Protein AF-A0A2R8Y7P8-F1 (afdb_monomer)

Radius of gyration: 17.06 Å; Cα contacts (8 Å, |Δi|>4): 58; chains: 1; bounding box: 35×32×54 Å

InterPro domains:
  IPR006671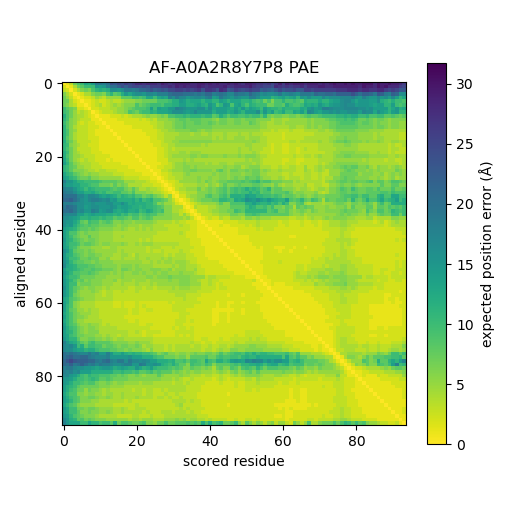 Cyclin, N-terminal [PF00134] (36-93)
  IPR036915 Cyclin-like superfamily [SSF47954] (3-93)

Solvent-accessible surface area (backbone atoms only — not comparable to full-atom values): 5578 Å² tot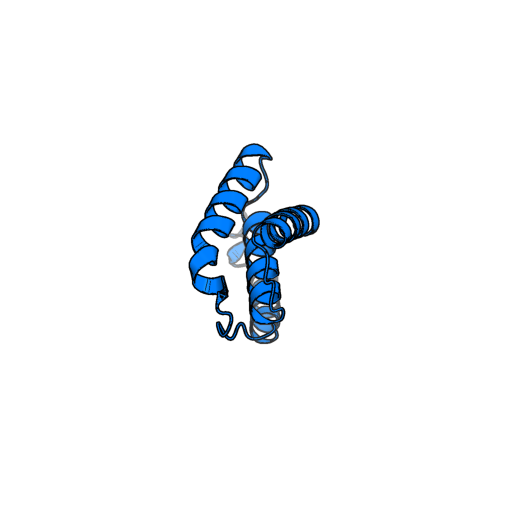al; per-residue (Å²): 133,81,76,75,62,72,77,77,37,69,65,42,52,53,51,50,54,52,50,52,58,48,60,75,66,50,83,83,81,76,80,75,33,88,61,59,80,52,42,63,61,52,52,51,50,49,51,50,52,30,59,75,68,68,52,57,72,66,30,49,52,47,15,49,53,49,42,54,51,46,47,49,75,44,91,77,90,50,73,71,58,52,52,53,49,47,53,49,26,42,66,76,31,110

Secondary structure (DSSP, 8-state):
-PPPPTTTSHHHHHHHHHHHHHHHTSPPP----TTHHHHHHHHHHHHHHHHHTT--HHHHHHHHHHHHHHHHH-----HHHHHHHHHHHHHHH-

Structure (mmCIF, N/CA/C/O backbone):
data_AF-A0A2R8Y7P8-F1
#
_entry.id   AF-A0A2R8Y7P8-F1
#
loop_
_atom_site.group_PDB
_atom_site.id
_atom_site.type_symbol
_atom_site.label_atom_id
_atom_site.label_alt_id
_atom_site.label_comp_id
_atom_site.label_asym_id
_atom_site.label_entity_id
_atom_site.label_seq_id
_atom_site.pdbx_PDB_ins_code
_atom_site.Cartn_x
_atom_site.Cartn_y
_atom_site.Cartn_z
_atom_site.occupancy
_atom_site.B_iso_or_equiv
_atom_site.auth_seq_id
_atom_site.auth_comp_id
_atom_site.auth_asym_id
_atom_site.auth_atom_id
_atom_site.pdbx_PDB_model_num
ATOM 1 N N . MET A 1 1 ? 19.158 3.681 -35.072 1.00 47.66 1 MET A N 1
ATOM 2 C CA . MET A 1 1 ? 18.987 2.391 -34.382 1.00 47.66 1 MET A CA 1
ATOM 3 C C . MET A 1 1 ? 17.887 2.644 -33.371 1.00 47.66 1 MET A C 1
ATOM 5 O O . MET A 1 1 ? 18.119 3.438 -32.474 1.00 47.66 1 MET A O 1
ATOM 9 N N . MET A 1 2 ? 16.656 2.198 -33.635 1.00 53.38 2 MET A N 1
ATOM 10 C CA . MET A 1 2 ? 15.598 2.302 -32.624 1.00 53.38 2 MET A CA 1
ATOM 11 C C . MET A 1 2 ? 15.892 1.207 -31.608 1.00 53.38 2 MET A C 1
ATOM 13 O O . MET A 1 2 ? 15.963 0.045 -32.003 1.00 53.38 2 MET A O 1
ATOM 17 N N . ASP A 1 3 ? 16.151 1.592 -30.361 1.00 75.50 3 ASP A N 1
ATOM 18 C CA . ASP A 1 3 ? 16.245 0.638 -29.263 1.00 75.50 3 ASP A CA 1
ATOM 19 C C . ASP A 1 3 ? 14.947 -0.175 -29.222 1.00 75.50 3 ASP A C 1
ATOM 21 O O . ASP A 1 3 ? 13.845 0.377 -29.302 1.00 75.50 3 ASP A O 1
ATOM 25 N N . GLU A 1 4 ? 15.094 -1.495 -29.175 1.00 78.19 4 GLU A N 1
ATOM 26 C CA . GLU A 1 4 ? 13.987 -2.436 -29.041 1.00 78.19 4 GLU A CA 1
ATOM 27 C C . GLU A 1 4 ? 13.152 -2.055 -27.802 1.00 78.19 4 GLU A C 1
ATOM 29 O O . GLU A 1 4 ? 13.725 -1.627 -26.789 1.00 78.19 4 GLU A O 1
ATOM 34 N N . PRO A 1 5 ? 11.811 -2.143 -27.846 1.00 86.19 5 PRO A N 1
ATOM 35 C CA . PRO A 1 5 ? 10.994 -1.676 -26.739 1.00 86.19 5 PRO A CA 1
ATOM 36 C C . PRO A 1 5 ? 11.339 -2.413 -25.445 1.00 86.19 5 PRO A C 1
ATOM 38 O O . PRO A 1 5 ? 11.338 -3.642 -25.396 1.00 86.19 5 PRO A O 1
ATOM 41 N N . TRP A 1 6 ? 11.608 -1.673 -24.364 1.00 81.94 6 TRP A N 1
ATOM 42 C CA . TRP A 1 6 ? 12.098 -2.262 -23.107 1.00 81.94 6 TRP A CA 1
ATOM 43 C C . TRP A 1 6 ? 11.169 -3.347 -22.534 1.00 81.94 6 TRP A C 1
ATOM 45 O O . TRP A 1 6 ? 11.630 -4.234 -21.816 1.00 81.94 6 TRP A O 1
ATOM 55 N N . TRP A 1 7 ? 9.871 -3.285 -22.852 1.00 84.12 7 TRP A N 1
ATOM 56 C CA . TRP A 1 7 ? 8.847 -4.230 -22.400 1.00 84.12 7 TRP A CA 1
ATOM 57 C C . TRP A 1 7 ? 8.826 -5.554 -23.180 1.00 84.12 7 TRP A C 1
ATOM 59 O O . TRP A 1 7 ? 8.175 -6.496 -22.736 1.00 84.12 7 TRP A O 1
ATOM 69 N N . GLU A 1 8 ? 9.532 -5.652 -24.309 1.00 86.06 8 GLU A N 1
ATOM 70 C CA . GLU A 1 8 ? 9.621 -6.865 -25.145 1.00 86.06 8 GLU A CA 1
ATOM 71 C C . GLU A 1 8 ? 10.879 -7.693 -24.837 1.00 86.06 8 GLU A C 1
ATOM 73 O O . GLU A 1 8 ? 11.015 -8.837 -25.271 1.00 86.06 8 GLU A O 1
ATOM 78 N N . GLY A 1 9 ? 11.790 -7.151 -24.024 1.00 87.44 9 GLY A N 1
ATOM 79 C CA . GLY A 1 9 ? 13.007 -7.839 -23.616 1.00 87.44 9 GLY A CA 1
ATOM 80 C C . GLY A 1 9 ? 12.755 -8.980 -22.625 1.00 87.44 9 GLY A C 1
ATOM 81 O O . GLY A 1 9 ? 11.869 -8.918 -21.771 1.00 87.44 9 GLY A O 1
ATOM 82 N N . ARG A 1 10 ? 13.625 -10.001 -22.655 1.00 90.75 10 ARG A N 1
ATOM 83 C CA . ARG A 1 10 ? 13.589 -11.136 -21.703 1.00 90.75 10 ARG A CA 1
ATOM 84 C C . ARG A 1 10 ? 13.537 -10.694 -20.238 1.00 90.75 10 ARG A C 1
ATOM 86 O O . ARG A 1 10 ? 12.790 -11.268 -19.459 1.00 90.75 10 ARG A O 1
ATOM 93 N N . VAL A 1 11 ? 14.259 -9.627 -19.889 1.00 91.81 11 VAL A N 1
ATOM 94 C CA . VAL A 1 11 ? 14.279 -9.084 -18.521 1.00 91.81 11 VAL A CA 1
ATOM 95 C C . VAL A 1 11 ? 12.888 -8.628 -18.073 1.00 91.81 11 VAL A C 1
ATOM 97 O O . VAL A 1 11 ? 12.510 -8.889 -16.936 1.00 91.81 11 VAL A O 1
ATOM 100 N N . ALA A 1 12 ? 12.100 -7.989 -18.944 1.00 92.75 12 ALA A N 1
ATOM 101 C CA . ALA A 1 12 ? 10.747 -7.555 -18.599 1.00 92.75 12 ALA A CA 1
ATOM 102 C C . ALA A 1 12 ? 9.822 -8.753 -18.331 1.00 92.75 12 ALA A C 1
ATOM 104 O O . ALA A 1 12 ? 9.068 -8.742 -17.356 1.00 92.75 12 ALA A O 1
ATOM 105 N N . SER A 1 13 ? 9.938 -9.813 -19.141 1.00 92.88 13 SER A N 1
ATOM 106 C CA . SER A 1 13 ? 9.226 -11.079 -18.926 1.00 92.88 13 SER A CA 1
ATOM 107 C C . SER A 1 13 ? 9.624 -11.742 -17.603 1.00 92.88 13 SER A C 1
ATOM 109 O O . SER A 1 13 ? 8.755 -12.142 -16.827 1.00 92.88 13 SER A O 1
ATOM 111 N N . ASP A 1 14 ? 10.922 -11.815 -17.306 1.00 95.56 14 ASP A N 1
ATOM 112 C CA . ASP A 1 14 ? 11.434 -12.433 -16.078 1.00 95.56 14 ASP A CA 1
ATOM 113 C C . ASP A 1 14 ? 10.993 -11.659 -14.828 1.00 95.56 14 ASP A C 1
ATOM 115 O O . ASP A 1 14 ? 10.549 -12.255 -13.840 1.00 95.56 14 ASP A O 1
ATOM 119 N N . VAL A 1 15 ? 11.050 -10.322 -14.881 1.00 94.94 15 VAL A N 1
ATOM 120 C CA . VAL A 1 15 ? 10.542 -9.441 -13.821 1.00 94.94 15 VAL A CA 1
ATOM 121 C C . VAL A 1 15 ? 9.045 -9.660 -13.625 1.00 94.94 15 VAL A C 1
ATOM 123 O O . VAL A 1 15 ? 8.608 -9.849 -12.490 1.00 94.94 15 VAL A O 1
ATOM 126 N N . HIS A 1 16 ? 8.259 -9.689 -14.704 1.00 94.44 16 HIS A N 1
ATOM 127 C CA . HIS A 1 16 ? 6.818 -9.906 -14.619 1.00 94.44 16 HIS A CA 1
ATOM 128 C C . HIS A 1 16 ? 6.476 -11.260 -13.991 1.00 94.44 16 HIS A C 1
ATOM 130 O O . HIS A 1 16 ? 5.696 -11.311 -13.040 1.00 94.44 16 HIS A O 1
ATOM 136 N N . CYS A 1 17 ? 7.088 -12.345 -14.474 1.00 95.62 17 CYS A N 1
ATOM 137 C CA . CYS A 1 17 ? 6.855 -13.689 -13.948 1.00 95.62 17 CYS A CA 1
ATOM 138 C C . CYS A 1 17 ? 7.204 -13.761 -12.453 1.00 95.62 17 CYS A C 1
ATOM 140 O O . CYS A 1 17 ? 6.395 -14.201 -11.634 1.00 95.62 17 CYS A O 1
ATOM 142 N N . THR A 1 18 ? 8.362 -13.211 -12.073 1.00 96.69 18 THR A N 1
ATOM 143 C CA . THR A 1 18 ? 8.820 -13.181 -10.678 1.00 96.69 18 THR A CA 1
ATOM 144 C C . THR A 1 18 ? 7.871 -12.387 -9.781 1.00 96.69 18 THR A C 1
ATOM 146 O O . THR A 1 18 ? 7.497 -12.860 -8.705 1.00 96.69 18 THR A O 1
ATOM 149 N N . LEU A 1 19 ? 7.460 -11.185 -10.198 1.00 95.56 19 LEU A N 1
ATOM 150 C CA . LEU A 1 19 ? 6.524 -10.359 -9.432 1.00 95.56 19 LEU A CA 1
ATOM 151 C C . LEU A 1 19 ? 5.171 -11.054 -9.290 1.00 95.56 19 LEU A C 1
ATOM 153 O O . LEU A 1 19 ? 4.623 -11.099 -8.189 1.00 95.56 19 LEU A O 1
ATOM 157 N N . ARG A 1 20 ? 4.675 -11.682 -10.360 1.00 95.94 20 ARG A N 1
ATOM 158 C CA . ARG A 1 20 ? 3.408 -12.409 -10.335 1.00 95.94 20 ARG A CA 1
ATOM 159 C C . ARG A 1 20 ? 3.436 -13.594 -9.374 1.00 95.94 20 ARG A C 1
ATOM 161 O O . ARG A 1 20 ? 2.502 -13.785 -8.597 1.00 95.94 20 ARG A O 1
ATOM 168 N N . GLU A 1 21 ? 4.512 -14.374 -9.375 1.00 96.75 21 GLU A N 1
ATOM 169 C CA . GLU A 1 21 ? 4.689 -15.462 -8.411 1.00 96.75 21 GLU A CA 1
ATOM 170 C C . GLU A 1 21 ? 4.734 -14.965 -6.963 1.00 96.75 21 GLU A C 1
ATOM 172 O O . GLU A 1 21 ? 4.236 -15.640 -6.059 1.00 96.75 21 GLU A O 1
ATOM 177 N N . LYS A 1 22 ? 5.351 -13.802 -6.722 1.00 95.12 22 LYS A N 1
ATOM 178 C CA . LYS A 1 22 ? 5.418 -13.189 -5.391 1.00 95.12 22 LYS A CA 1
ATOM 179 C C . LYS A 1 22 ? 4.047 -12.698 -4.941 1.00 95.12 22 LYS A C 1
ATOM 181 O O . LYS A 1 22 ? 3.680 -12.983 -3.805 1.00 95.12 22 LYS A O 1
ATOM 186 N N . GLU A 1 23 ? 3.285 -12.048 -5.820 1.00 92.25 23 GLU A N 1
ATOM 187 C CA . GLU A 1 23 ? 1.907 -11.612 -5.554 1.00 92.25 23 GLU A CA 1
ATOM 188 C C . GLU A 1 23 ? 1.019 -12.774 -5.099 1.00 92.25 23 GLU A C 1
ATOM 190 O O . GLU A 1 23 ? 0.311 -12.658 -4.102 1.00 92.25 23 GLU A O 1
ATOM 195 N N . LEU A 1 24 ? 1.100 -13.923 -5.778 1.00 92.69 24 LEU A N 1
ATOM 196 C CA . LEU A 1 24 ? 0.315 -15.117 -5.440 1.00 92.69 24 LEU A CA 1
ATOM 197 C C . LEU A 1 24 ? 0.676 -15.721 -4.073 1.00 92.69 24 LEU A C 1
ATOM 199 O O . LEU A 1 24 ? -0.126 -16.447 -3.489 1.00 92.69 24 LEU A O 1
ATOM 203 N N . LYS A 1 25 ? 1.880 -15.436 -3.569 1.00 93.75 25 LYS A N 1
ATOM 204 C CA . LYS A 1 25 ? 2.378 -15.904 -2.268 1.00 93.75 25 LYS A CA 1
ATOM 205 C C . LYS A 1 25 ? 2.146 -14.885 -1.148 1.00 93.75 25 LYS A C 1
ATOM 207 O O . LYS A 1 25 ? 2.487 -15.176 0.001 1.00 93.75 25 LYS A O 1
ATOM 212 N N . LEU A 1 26 ? 1.604 -13.700 -1.450 1.00 89.44 26 LEU A N 1
ATOM 213 C CA . LEU A 1 26 ? 1.300 -12.705 -0.425 1.00 89.44 26 LEU A CA 1
ATOM 214 C C . LEU A 1 26 ? 0.218 -13.231 0.535 1.00 89.44 26 LEU A C 1
ATOM 216 O O . LEU A 1 26 ? -0.674 -13.981 0.128 1.00 89.44 26 LEU A O 1
ATOM 220 N N . PRO A 1 27 ? 0.270 -12.847 1.824 1.00 89.19 27 PRO A N 1
AT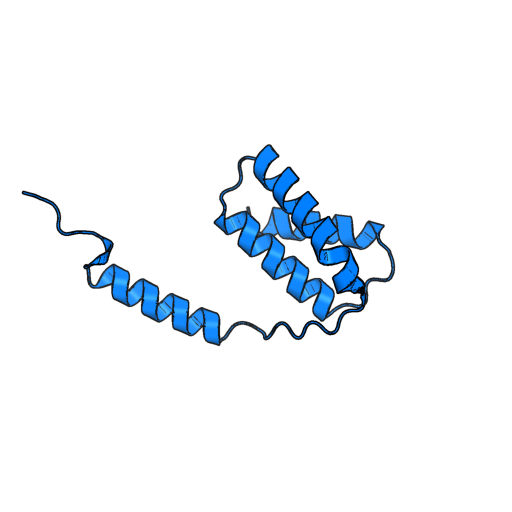OM 221 C CA . PRO A 1 27 ? -0.787 -13.149 2.774 1.00 89.19 27 PRO A CA 1
ATOM 222 C C . PRO A 1 27 ? -2.170 -12.764 2.243 1.00 89.19 27 PRO A C 1
ATOM 224 O O . PRO A 1 27 ? -2.367 -11.673 1.723 1.00 89.19 27 PRO A O 1
ATOM 227 N N . THR A 1 28 ? -3.157 -13.638 2.428 1.00 86.50 28 THR A N 1
ATOM 228 C CA . THR A 1 28 ? -4.532 -13.349 2.012 1.00 86.50 28 THR A CA 1
ATOM 229 C C . THR A 1 28 ? -5.129 -12.270 2.911 1.00 86.50 28 THR A C 1
ATOM 231 O O . THR A 1 28 ? -5.174 -12.438 4.132 1.00 86.50 28 THR A O 1
ATOM 234 N N . PHE A 1 29 ? -5.601 -11.173 2.321 1.00 84.81 29 PHE A N 1
ATOM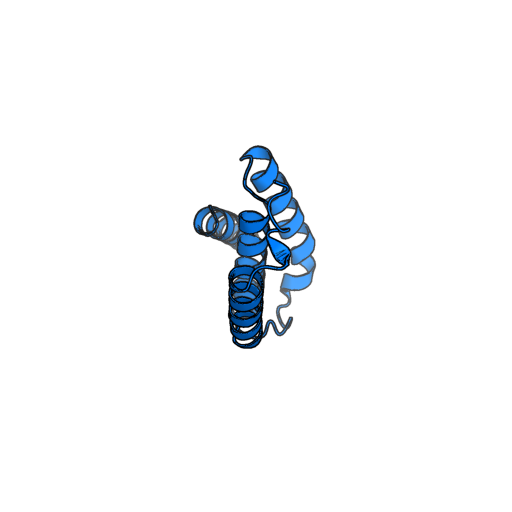 235 C CA . PHE A 1 29 ? -6.437 -10.197 3.015 1.00 84.81 29 PHE A CA 1
ATOM 236 C C . PHE A 1 29 ? -7.856 -10.753 3.105 1.00 84.81 29 PHE A C 1
ATOM 238 O O . PHE A 1 29 ? -8.482 -11.027 2.081 1.00 84.81 29 PHE A O 1
ATOM 245 N N . ARG A 1 30 ? -8.343 -10.987 4.324 1.00 83.19 30 ARG A N 1
ATOM 246 C CA . ARG A 1 30 ? -9.609 -11.689 4.543 1.00 83.19 30 ARG A CA 1
ATOM 247 C C . ARG A 1 30 ? -10.793 -10.760 4.799 1.00 83.19 30 ARG A C 1
ATOM 249 O O . ARG A 1 30 ? -11.922 -11.237 4.827 1.00 83.19 30 ARG A O 1
ATOM 256 N N . ALA A 1 31 ? -10.543 -9.464 4.973 1.00 80.69 31 ALA A N 1
ATOM 257 C CA . ALA A 1 31 ? -11.558 -8.445 5.198 1.00 80.69 31 ALA A CA 1
ATOM 258 C C . ALA A 1 31 ? -12.542 -8.789 6.344 1.00 80.69 31 ALA A C 1
ATOM 260 O O . ALA A 1 31 ? -13.741 -8.530 6.242 1.00 80.69 31 ALA A O 1
ATOM 261 N N . HIS A 1 32 ? -12.045 -9.337 7.457 1.00 77.56 32 HIS A N 1
ATOM 262 C CA . HIS A 1 32 ? -12.890 -9.681 8.614 1.00 77.56 32 HIS A CA 1
ATOM 263 C C . HIS A 1 32 ? -12.996 -8.558 9.649 1.00 77.56 32 HIS A C 1
ATOM 265 O O . HIS A 1 32 ? -13.818 -8.627 10.564 1.00 77.56 32 HIS A O 1
ATOM 271 N N . SER A 1 33 ? -12.156 -7.529 9.542 1.00 76.12 33 SER A N 1
ATOM 272 C CA . SER A 1 33 ? -12.060 -6.503 10.573 1.00 76.12 33 SER A CA 1
ATOM 273 C C . SER A 1 33 ? -13.294 -5.592 10.620 1.00 76.12 33 SER A C 1
ATOM 275 O O . SER A 1 33 ? -13.694 -5.039 9.591 1.00 76.12 33 SER A O 1
ATOM 277 N N . PRO A 1 34 ? -13.859 -5.307 11.810 1.00 72.81 34 PRO A N 1
ATOM 278 C CA . PRO A 1 34 ? -14.913 -4.299 11.952 1.00 72.81 34 PRO A CA 1
ATOM 279 C C . PRO A 1 34 ? -14.431 -2.889 11.560 1.00 72.81 34 PRO A C 1
ATOM 281 O O . PRO A 1 34 ? -15.241 -2.006 11.271 1.00 72.81 34 PRO A O 1
ATOM 284 N N . LEU A 1 35 ? -13.111 -2.684 11.503 1.00 73.44 35 LEU A N 1
ATOM 285 C CA . LEU A 1 35 ? -12.467 -1.425 11.143 1.00 73.44 35 LEU A CA 1
ATOM 286 C C . LEU A 1 35 ? -12.488 -1.139 9.634 1.00 73.44 35 LEU A C 1
ATOM 288 O O . LEU A 1 35 ? -12.127 -0.046 9.213 1.00 73.44 35 LEU A O 1
ATOM 292 N N . LEU A 1 36 ? -12.964 -2.058 8.792 1.00 75.38 36 LEU A N 1
ATOM 293 C CA . LEU A 1 36 ? -13.036 -1.825 7.343 1.00 75.38 36 LEU A CA 1
ATOM 294 C C . LEU A 1 36 ? -13.887 -0.616 6.956 1.00 75.38 36 LEU A C 1
ATOM 296 O O . LEU A 1 36 ? -13.625 0.021 5.938 1.00 75.38 36 LEU A O 1
ATOM 300 N N . LYS A 1 37 ? -14.867 -0.246 7.788 1.00 80.56 37 LYS A N 1
ATOM 301 C CA . LYS A 1 37 ? -15.682 0.956 7.564 1.00 80.56 37 LYS A CA 1
ATOM 302 C C . LYS A 1 37 ? -14.850 2.242 7.597 1.00 80.56 37 LYS A C 1
ATOM 304 O O . LYS A 1 37 ? -15.179 3.186 6.886 1.00 80.56 37 LYS A O 1
ATOM 309 N N . SER A 1 38 ? -13.770 2.282 8.381 1.00 83.44 38 SER A N 1
ATOM 310 C CA . SER A 1 38 ? -12.856 3.428 8.448 1.00 83.44 38 SER A CA 1
ATOM 311 C C . SER A 1 38 ? -11.700 3.336 7.451 1.00 83.44 38 SER A C 1
ATOM 313 O O . SER A 1 38 ? -10.956 4.302 7.305 1.00 83.44 38 SER A O 1
ATOM 315 N N . ARG A 1 39 ? -11.568 2.231 6.702 1.00 88.75 39 ARG A N 1
ATOM 316 C CA . ARG A 1 39 ? -10.500 2.045 5.708 1.00 88.75 39 ARG A CA 1
ATOM 317 C C . ARG A 1 39 ? -10.427 3.204 4.719 1.00 88.75 39 ARG A C 1
ATOM 319 O O . ARG A 1 39 ? -9.354 3.759 4.522 1.00 88.75 39 ARG A O 1
ATOM 326 N N . ARG A 1 40 ? -11.563 3.593 4.125 1.00 90.94 40 ARG A N 1
ATOM 327 C CA . ARG A 1 40 ? -11.623 4.703 3.155 1.00 90.94 40 ARG A CA 1
ATOM 328 C C . ARG A 1 40 ? -11.009 5.977 3.729 1.00 90.94 40 ARG A C 1
ATOM 330 O O . ARG A 1 40 ? -10.158 6.582 3.097 1.00 90.94 40 ARG A O 1
ATOM 337 N N . PHE A 1 41 ? -11.388 6.308 4.958 1.00 91.62 41 PHE A N 1
ATOM 338 C CA . PHE A 1 41 ? -10.885 7.479 5.656 1.00 91.62 41 PHE A CA 1
ATOM 339 C C . PHE A 1 41 ? -9.355 7.456 5.816 1.00 91.62 41 PHE A C 1
ATOM 341 O O . PHE A 1 41 ? -8.689 8.450 5.539 1.00 91.62 41 PHE A O 1
ATOM 348 N N . PHE A 1 42 ? -8.773 6.315 6.196 1.00 91.94 42 PHE A N 1
ATOM 349 C CA . PHE A 1 42 ? -7.317 6.200 6.319 1.00 91.94 42 PHE A CA 1
ATOM 350 C C . PHE A 1 42 ? -6.593 6.176 4.971 1.00 91.94 42 PHE A C 1
ATOM 352 O O . PHE A 1 42 ? -5.523 6.766 4.855 1.00 91.94 42 PHE A O 1
ATOM 359 N N . VAL A 1 43 ? -7.170 5.553 3.942 1.00 93.75 43 VAL A N 1
ATOM 360 C CA . VAL A 1 43 ? -6.618 5.581 2.577 1.00 93.75 43 VAL A CA 1
ATOM 361 C C . VAL A 1 43 ? -6.587 7.011 2.030 1.00 93.75 43 VAL A C 1
ATOM 363 O O . VAL A 1 43 ? -5.589 7.410 1.425 1.00 93.75 43 VAL A O 1
ATOM 366 N N . ASP A 1 44 ? -7.629 7.802 2.287 1.00 94.81 44 ASP A N 1
ATOM 367 C CA . ASP A 1 44 ? -7.686 9.211 1.890 1.00 94.81 44 ASP A CA 1
ATOM 368 C C . ASP A 1 44 ? -6.590 10.025 2.603 1.00 94.81 44 ASP A C 1
ATOM 370 O O . ASP A 1 44 ? -5.860 10.781 1.959 1.00 94.81 44 ASP A O 1
ATOM 374 N N . ILE A 1 45 ? -6.385 9.801 3.908 1.00 93.62 45 ILE A N 1
ATOM 375 C CA . ILE A 1 45 ? -5.288 10.430 4.666 1.00 93.62 45 ILE A CA 1
ATOM 376 C C . ILE A 1 45 ? -3.920 10.025 4.115 1.00 93.62 45 ILE A C 1
ATOM 378 O O . ILE A 1 45 ? -3.075 10.888 3.889 1.00 93.62 45 ILE A O 1
ATOM 382 N N . LEU A 1 46 ? -3.684 8.732 3.885 1.00 95.06 46 LEU A N 1
ATOM 383 C C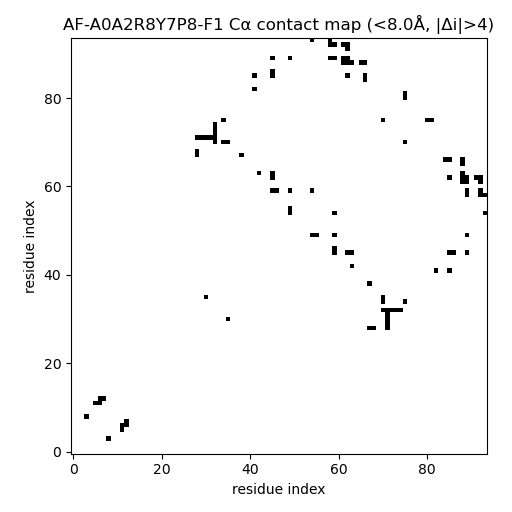A . LEU A 1 46 ? -2.420 8.246 3.328 1.00 95.06 46 LEU A CA 1
ATOM 384 C C . LEU A 1 46 ? -2.149 8.848 1.949 1.00 95.06 46 LEU A C 1
ATOM 386 O O . LEU A 1 46 ? -1.013 9.200 1.644 1.00 95.06 46 LEU A O 1
ATOM 390 N N . THR A 1 47 ? -3.188 9.010 1.131 1.00 95.50 47 THR A N 1
ATOM 391 C CA . THR A 1 47 ? -3.093 9.636 -0.193 1.00 95.50 47 THR A CA 1
ATOM 392 C C . THR A 1 47 ? -2.735 11.113 -0.087 1.00 95.50 47 THR A C 1
ATOM 394 O O . THR A 1 47 ? -1.864 11.587 -0.823 1.00 95.50 47 THR A O 1
ATOM 397 N N . LEU A 1 48 ? -3.359 11.826 0.853 1.00 95.94 48 LEU A N 1
ATOM 398 C CA . LEU A 1 48 ? -3.075 13.229 1.130 1.00 95.94 48 LEU A CA 1
ATOM 399 C C . LEU A 1 48 ? -1.626 13.407 1.606 1.00 95.94 48 LEU A C 1
ATOM 401 O O . LEU A 1 48 ? -0.873 14.166 1.000 1.00 95.94 48 LEU A O 1
ATOM 405 N N . LEU A 1 49 ? -1.209 12.655 2.628 1.00 94.06 49 LEU A N 1
ATOM 406 C CA . LEU A 1 49 ? 0.150 12.702 3.177 1.00 94.06 49 LEU A CA 1
ATOM 407 C C . LEU A 1 49 ? 1.200 12.319 2.132 1.00 94.06 49 LEU A C 1
ATOM 409 O O . LEU A 1 49 ? 2.186 13.026 1.959 1.00 94.06 49 LEU A O 1
ATOM 413 N N . SER A 1 50 ? 0.963 11.243 1.381 1.00 95.31 50 SER A N 1
ATOM 414 C CA . SER A 1 50 ? 1.848 10.815 0.297 1.00 95.31 50 SER A CA 1
ATOM 415 C C . SER A 1 50 ? 2.017 11.898 -0.766 1.00 95.31 50 SER A C 1
ATOM 417 O O . SER A 1 50 ? 3.132 12.109 -1.232 1.00 95.31 50 SER A O 1
ATOM 419 N N . SER A 1 51 ? 0.941 12.598 -1.131 1.00 94.62 51 SER A N 1
ATOM 420 C CA . SER A 1 51 ? 1.0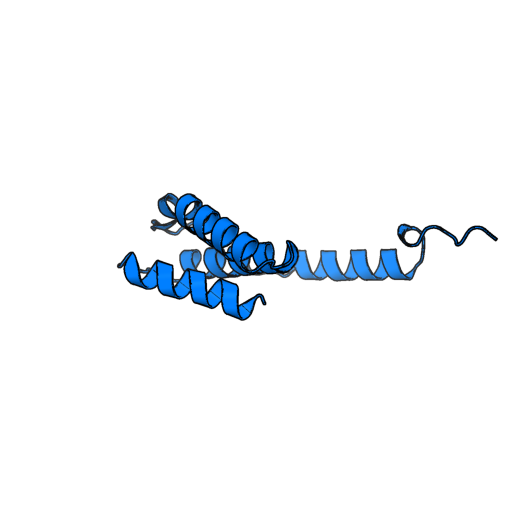04 13.702 -2.096 1.00 94.62 51 SER A CA 1
ATOM 421 C C . SER A 1 51 ? 1.759 14.908 -1.535 1.00 94.62 51 SER A C 1
ATOM 423 O O . SER A 1 51 ? 2.597 15.476 -2.229 1.00 94.62 51 SER A O 1
ATOM 425 N N . HIS A 1 52 ? 1.527 15.261 -0.267 1.00 95.19 52 HIS A N 1
ATOM 426 C CA . HIS A 1 52 ? 2.253 16.344 0.403 1.00 95.19 52 HIS A CA 1
ATOM 427 C C . HIS A 1 52 ? 3.754 16.068 0.521 1.00 95.19 52 HIS A C 1
ATOM 429 O O . HIS A 1 52 ? 4.558 16.976 0.333 1.00 95.19 52 HIS A O 1
ATOM 435 N N . CYS A 1 53 ? 4.132 14.822 0.796 1.00 93.31 53 CYS A N 1
ATOM 436 C CA . CYS A 1 53 ? 5.524 14.395 0.892 1.00 93.31 53 CYS A CA 1
ATOM 437 C C . CYS A 1 53 ? 6.148 14.031 -0.469 1.00 93.31 5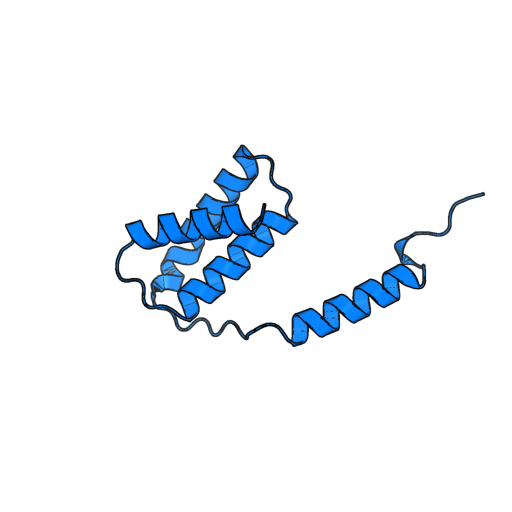3 CYS A C 1
ATOM 439 O O . CYS A 1 53 ? 7.284 13.572 -0.496 1.00 93.31 53 CYS A O 1
ATOM 441 N N . GLN A 1 54 ? 5.422 14.203 -1.584 1.00 94.50 54 GLN A N 1
ATOM 442 C CA . GLN A 1 54 ? 5.857 13.839 -2.942 1.00 94.50 54 GLN A CA 1
ATOM 443 C C . GLN A 1 54 ? 6.330 12.379 -3.084 1.00 94.50 54 GLN A C 1
ATOM 445 O O . GLN A 1 54 ? 7.233 12.069 -3.860 1.00 94.50 54 GLN A O 1
ATOM 450 N N . LEU A 1 55 ? 5.711 11.460 -2.340 1.00 94.00 55 LEU A N 1
ATOM 451 C CA . LEU A 1 55 ? 6.057 10.042 -2.394 1.00 94.00 55 LEU A CA 1
ATOM 452 C C . LEU A 1 55 ? 5.564 9.403 -3.691 1.00 94.00 55 LEU A C 1
ATOM 454 O O . LEU A 1 55 ? 4.500 9.750 -4.214 1.00 94.00 55 LEU A O 1
ATOM 458 N N . CYS A 1 56 ? 6.309 8.410 -4.177 1.00 94.50 56 CYS A N 1
ATOM 459 C CA . CYS A 1 56 ? 5.939 7.695 -5.388 1.00 94.50 56 CYS A CA 1
ATOM 460 C C . CYS A 1 56 ? 4.643 6.873 -5.192 1.00 94.50 56 CYS A C 1
ATOM 462 O O . CYS A 1 56 ? 4.314 6.459 -4.073 1.00 94.50 56 CYS A O 1
ATOM 464 N N . PRO A 1 57 ? 3.899 6.576 -6.276 1.00 94.44 57 PRO A N 1
ATOM 465 C CA . PRO A 1 57 ? 2.680 5.770 -6.190 1.00 94.44 57 PRO A CA 1
ATOM 466 C C . PRO A 1 57 ? 2.904 4.382 -5.573 1.00 94.44 57 PRO A C 1
ATOM 468 O O . PRO A 1 57 ? 2.039 3.880 -4.859 1.00 94.44 57 PRO A O 1
ATOM 471 N N . ALA A 1 58 ? 4.079 3.782 -5.798 1.00 94.75 58 ALA A N 1
ATOM 472 C CA . ALA A 1 58 ? 4.431 2.477 -5.242 1.00 94.75 58 ALA A CA 1
ATOM 473 C C . ALA A 1 58 ? 4.508 2.503 -3.705 1.00 94.75 58 ALA A C 1
ATOM 475 O O . ALA A 1 58 ? 3.933 1.629 -3.058 1.00 94.75 58 ALA A O 1
ATOM 476 N N . ALA A 1 59 ? 5.124 3.538 -3.120 1.00 95.38 59 ALA A N 1
ATOM 477 C CA . ALA A 1 59 ? 5.176 3.738 -1.670 1.00 95.38 59 ALA A CA 1
ATOM 478 C C . ALA A 1 59 ? 3.766 3.866 -1.072 1.00 95.38 59 ALA A C 1
ATOM 480 O O . ALA A 1 59 ? 3.435 3.242 -0.066 1.00 95.38 59 ALA A O 1
ATOM 481 N N . ARG A 1 60 ? 2.877 4.609 -1.741 1.00 95.81 60 ARG A N 1
ATOM 482 C CA . ARG A 1 60 ? 1.474 4.727 -1.317 1.00 95.81 60 ARG A CA 1
ATOM 483 C C . ARG A 1 60 ? 0.751 3.381 -1.336 1.00 95.81 60 ARG A C 1
ATOM 485 O O . ARG A 1 60 ? 0.061 3.053 -0.374 1.00 95.81 60 ARG A O 1
ATOM 492 N N . HIS A 1 61 ? 0.902 2.606 -2.411 1.00 95.44 61 HIS A N 1
ATOM 493 C CA . HIS A 1 61 ? 0.291 1.279 -2.513 1.00 95.44 61 HIS A CA 1
ATOM 494 C C . HIS A 1 61 ? 0.814 0.329 -1.433 1.00 95.44 61 HIS A C 1
ATOM 496 O O . HIS A 1 61 ? 0.019 -0.376 -0.812 1.00 95.44 61 HIS A O 1
ATOM 502 N N . LEU A 1 62 ? 2.118 0.360 -1.153 1.00 96.19 62 LEU A N 1
ATOM 503 C CA . LEU A 1 62 ? 2.718 -0.436 -0.088 1.00 96.19 62 LEU A CA 1
ATOM 504 C C . LEU A 1 62 ? 2.187 -0.027 1.296 1.00 96.19 62 LEU A C 1
ATOM 506 O O . LEU A 1 62 ? 1.813 -0.896 2.081 1.00 96.19 62 LEU A O 1
ATOM 510 N N . ALA A 1 63 ? 2.067 1.272 1.580 1.00 96.88 63 ALA A N 1
ATOM 511 C CA . ALA A 1 63 ? 1.508 1.762 2.841 1.00 96.88 63 ALA A CA 1
ATOM 512 C C . ALA A 1 63 ? 0.053 1.302 3.053 1.00 96.88 63 ALA A C 1
ATOM 514 O O . ALA A 1 63 ? -0.302 0.858 4.146 1.00 96.88 63 ALA A O 1
ATOM 515 N N . VAL A 1 64 ? -0.781 1.359 2.007 1.00 94.81 64 VAL A N 1
ATOM 516 C CA . VAL A 1 64 ? -2.173 0.874 2.054 1.00 94.81 64 VAL A CA 1
ATOM 517 C C . VAL A 1 64 ? -2.222 -0.638 2.268 1.00 94.81 64 VAL A C 1
ATOM 519 O O . VAL A 1 64 ? -2.978 -1.103 3.117 1.00 94.81 64 VAL A O 1
ATOM 522 N N . TYR A 1 65 ? -1.384 -1.398 1.560 1.00 94.38 65 TYR A N 1
ATOM 523 C CA . TYR A 1 65 ? -1.271 -2.846 1.736 1.00 94.38 65 TYR A CA 1
ATOM 524 C C . TYR A 1 65 ? -0.912 -3.220 3.186 1.00 94.38 65 TYR A C 1
ATOM 526 O O . TYR A 1 65 ? -1.562 -4.074 3.791 1.00 94.38 65 TYR A O 1
ATOM 534 N N . LEU A 1 66 ? 0.082 -2.549 3.778 1.00 94.75 66 LEU A N 1
ATOM 535 C CA . LEU A 1 66 ? 0.486 -2.781 5.168 1.00 94.75 66 LEU A CA 1
ATOM 536 C C . LEU A 1 66 ? -0.641 -2.453 6.154 1.00 94.75 66 LEU A C 1
ATOM 538 O O . LEU A 1 66 ? -0.895 -3.232 7.075 1.00 94.75 66 LEU A O 1
ATOM 542 N N . LEU A 1 67 ? -1.332 -1.329 5.946 1.00 93.50 67 LEU A N 1
ATOM 543 C CA . LEU A 1 67 ? -2.449 -0.912 6.789 1.00 93.50 67 LEU A CA 1
ATOM 544 C C . LEU A 1 67 ? -3.601 -1.926 6.737 1.00 93.50 67 LEU A C 1
ATOM 546 O O . LEU A 1 67 ? -4.110 -2.320 7.786 1.00 93.50 67 LEU A O 1
ATOM 550 N N . ASP A 1 68 ? -3.976 -2.380 5.541 1.00 91.75 68 ASP A N 1
ATOM 551 C CA . ASP A 1 68 ? -5.046 -3.360 5.342 1.00 91.75 68 ASP A CA 1
ATOM 552 C C . ASP A 1 68 ? -4.742 -4.666 6.084 1.00 91.75 68 ASP A C 1
ATOM 554 O O . ASP A 1 68 ? -5.571 -5.168 6.846 1.00 91.75 68 ASP A O 1
ATOM 558 N N . HIS A 1 69 ? -3.520 -5.185 5.948 1.00 90.88 69 HIS A N 1
ATOM 559 C CA . HIS A 1 69 ? -3.107 -6.394 6.659 1.00 90.88 69 HIS A CA 1
ATOM 560 C C . HIS A 1 69 ? -3.031 -6.218 8.172 1.00 90.88 69 HIS A C 1
ATOM 562 O O . HIS A 1 69 ? -3.349 -7.153 8.912 1.00 90.88 69 HIS A O 1
ATOM 568 N N . PHE A 1 70 ? -2.625 -5.043 8.644 1.00 90.69 70 PHE A N 1
ATOM 569 C CA . PHE A 1 70 ? -2.613 -4.750 10.068 1.00 90.69 70 PHE A CA 1
ATOM 570 C C . PHE A 1 70 ? -4.038 -4.722 10.631 1.00 90.69 70 PHE A C 1
ATOM 572 O O . PHE A 1 70 ? -4.329 -5.396 11.618 1.00 90.69 70 PHE A O 1
ATOM 579 N N . MET A 1 71 ? -4.949 -4.005 9.971 1.00 88.88 71 MET A N 1
ATOM 580 C CA . MET A 1 71 ? -6.347 -3.909 10.390 1.00 88.88 71 MET A CA 1
ATOM 581 C C . MET A 1 71 ? -7.062 -5.263 10.352 1.00 88.88 71 MET A C 1
ATOM 583 O O . MET A 1 71 ? -7.920 -5.505 11.197 1.00 88.88 71 MET A O 1
ATOM 587 N N . ASP A 1 72 ? -6.717 -6.142 9.405 1.00 88.50 72 ASP A N 1
ATOM 588 C CA . ASP A 1 72 ? -7.307 -7.483 9.279 1.00 88.50 72 ASP A CA 1
ATOM 589 C C . ASP A 1 72 ? -6.841 -8.455 10.373 1.00 88.50 72 ASP A C 1
ATOM 591 O O . ASP A 1 72 ? -7.584 -9.354 10.762 1.00 88.50 72 ASP A O 1
ATOM 595 N N . ARG A 1 73 ? -5.619 -8.281 10.894 1.00 86.19 73 ARG A N 1
ATOM 596 C CA . ARG A 1 73 ? -5.037 -9.176 11.910 1.00 86.19 73 ARG A CA 1
ATOM 597 C C . ARG A 1 73 ? -5.224 -8.695 13.344 1.00 86.19 73 ARG A C 1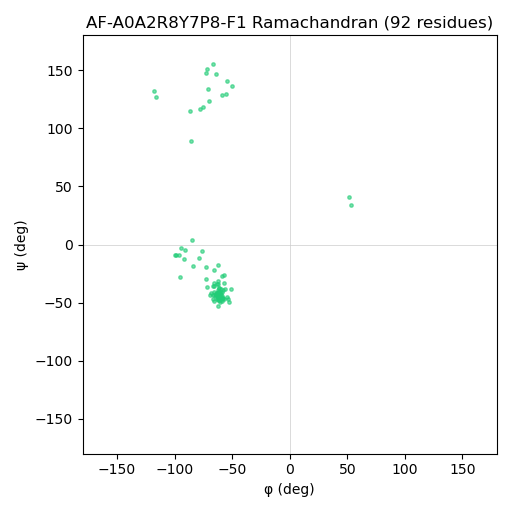
ATOM 599 O O . ARG A 1 73 ? -5.249 -9.525 14.251 1.00 86.19 73 ARG A O 1
ATOM 606 N N . TYR A 1 74 ? -5.329 -7.387 13.561 1.00 85.38 74 TYR A N 1
ATOM 607 C CA . TYR A 1 74 ? -5.342 -6.797 14.896 1.00 85.38 74 TYR A CA 1
ATOM 608 C C . TYR A 1 74 ? -6.650 -6.062 15.175 1.00 85.38 74 TYR A C 1
ATOM 610 O O . TYR A 1 74 ? -7.107 -5.228 14.396 1.00 85.38 74 TYR A O 1
ATOM 618 N N . ASN A 1 75 ? -7.231 -6.334 16.344 1.00 77.12 75 ASN A N 1
ATOM 619 C CA . ASN A 1 75 ? -8.410 -5.623 16.817 1.00 77.12 75 ASN A CA 1
ATOM 620 C C . ASN A 1 75 ? -7.988 -4.334 17.537 1.00 77.12 75 ASN A C 1
ATOM 622 O O . ASN A 1 75 ? -7.730 -4.334 18.741 1.00 77.12 75 ASN A O 1
ATOM 626 N N . VAL A 1 76 ? -7.865 -3.240 16.787 1.00 74.56 76 VAL A N 1
ATOM 627 C CA . VAL A 1 76 ? -7.553 -1.920 17.349 1.00 74.56 76 VAL A CA 1
ATOM 628 C C . VAL A 1 76 ? -8.845 -1.233 17.769 1.00 74.56 76 VAL A C 1
ATOM 630 O O . VAL A 1 76 ? -9.676 -0.883 16.938 1.00 74.56 76 VAL A O 1
ATOM 633 N N . THR A 1 77 ? -9.014 -1.002 19.064 1.00 69.81 77 THR A N 1
ATOM 634 C CA . THR A 1 77 ? -10.245 -0.422 19.619 1.00 69.81 77 THR A CA 1
ATOM 635 C C . THR A 1 77 ? -10.282 1.104 19.566 1.00 69.81 77 THR A C 1
ATOM 637 O O . THR A 1 77 ? -11.360 1.688 19.651 1.00 69.81 77 THR A O 1
ATOM 640 N N . THR A 1 78 ? -9.132 1.773 19.408 1.00 77.56 78 THR A N 1
ATOM 641 C CA . THR A 1 78 ? -9.041 3.239 19.504 1.00 77.56 78 THR A CA 1
ATOM 642 C C . THR A 1 78 ? -8.627 3.885 18.185 1.00 77.56 78 THR A C 1
ATOM 644 O O . THR A 1 78 ? -7.561 3.600 17.642 1.00 77.56 78 THR A O 1
ATOM 647 N N . SER A 1 79 ? -9.416 4.855 17.716 1.00 76.00 79 SER A N 1
ATOM 648 C CA . SER A 1 79 ? -9.152 5.603 16.478 1.00 76.00 79 SER A CA 1
ATOM 649 C C . SER A 1 79 ? -7.777 6.281 16.451 1.00 76.00 79 SER A C 1
ATOM 651 O O . SER A 1 79 ? -7.108 6.249 15.425 1.00 76.00 79 SER A O 1
ATOM 653 N N . LYS A 1 80 ? -7.309 6.835 17.579 1.00 83.25 80 LYS A N 1
ATOM 654 C CA . LYS A 1 80 ? -5.977 7.460 17.697 1.00 83.25 80 LYS A CA 1
ATOM 655 C C . LYS A 1 80 ? -4.832 6.501 17.359 1.00 83.25 80 LYS A C 1
ATOM 657 O O . LYS A 1 80 ? -3.887 6.907 16.696 1.00 83.25 80 LYS A O 1
ATOM 662 N N . GLN A 1 81 ? -4.933 5.236 17.770 1.00 86.38 81 GLN A N 1
ATOM 663 C CA . GLN A 1 81 ? -3.907 4.232 17.471 1.00 86.38 81 GLN A CA 1
ATOM 664 C C . GLN A 1 81 ? -3.854 3.928 15.971 1.00 86.38 81 GLN A C 1
ATOM 666 O O . GLN A 1 81 ? -2.770 3.760 15.425 1.00 86.38 81 GLN A O 1
ATOM 671 N N . LEU A 1 82 ? -5.000 3.935 15.283 1.00 87.75 82 LEU A N 1
ATOM 672 C CA . LEU A 1 82 ? -5.048 3.714 13.836 1.00 87.75 82 LEU A CA 1
ATOM 673 C C . LEU A 1 82 ? -4.376 4.834 13.034 1.00 87.75 82 LEU A C 1
ATOM 675 O O . LEU A 1 82 ? -3.747 4.544 12.022 1.00 87.75 82 LEU A O 1
ATOM 679 N N . TYR A 1 83 ? -4.431 6.087 13.497 1.00 90.69 83 TYR A N 1
ATOM 680 C CA . TYR A 1 83 ? -3.646 7.166 12.882 1.00 90.69 83 TYR A CA 1
ATOM 681 C C . TYR A 1 83 ? -2.148 6.918 13.004 1.00 90.69 83 TYR A C 1
ATOM 683 O O . TYR A 1 83 ? -1.427 7.046 12.017 1.00 90.69 83 TYR A O 1
ATOM 691 N N . THR A 1 84 ? -1.683 6.543 14.199 1.00 92.44 84 THR A N 1
ATOM 692 C CA . THR A 1 84 ? -0.274 6.202 14.416 1.00 92.44 84 THR A CA 1
ATOM 693 C C . THR A 1 84 ? 0.146 5.060 13.499 1.00 92.44 84 THR A C 1
ATOM 695 O O . THR A 1 84 ? 1.155 5.181 12.818 1.00 92.44 84 THR A O 1
ATOM 698 N N . VAL A 1 85 ? -0.666 4.002 13.409 1.00 92.81 85 VAL A N 1
ATOM 699 C CA . VAL A 1 85 ? -0.420 2.867 12.511 1.00 92.81 85 VAL A CA 1
ATOM 700 C C . VAL A 1 85 ? -0.347 3.316 11.055 1.00 92.81 85 VAL A C 1
ATOM 702 O O . VAL A 1 85 ? 0.607 2.962 10.376 1.00 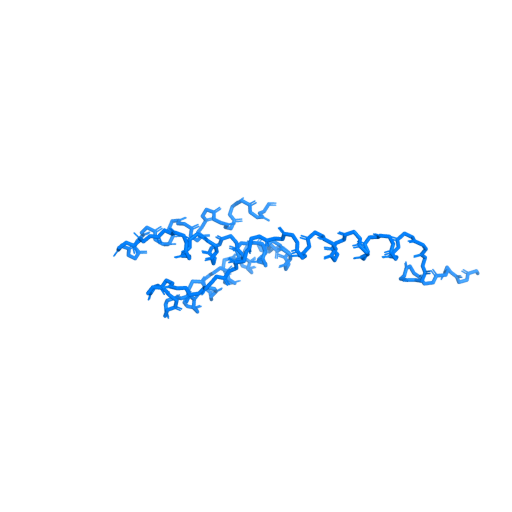92.81 85 VAL A O 1
ATOM 705 N N . ALA A 1 86 ? -1.300 4.118 10.573 1.00 92.81 86 ALA A N 1
ATOM 706 C CA . ALA A 1 86 ? -1.294 4.598 9.193 1.00 92.81 86 ALA A CA 1
ATOM 707 C C . ALA A 1 86 ? -0.013 5.390 8.877 1.00 92.81 86 ALA A C 1
ATOM 709 O O . ALA A 1 86 ? 0.652 5.120 7.879 1.00 92.81 86 ALA A O 1
ATOM 710 N N . VAL A 1 87 ? 0.392 6.312 9.756 1.00 93.75 87 VAL A N 1
ATOM 711 C CA . VAL A 1 87 ? 1.643 7.068 9.583 1.00 93.75 87 VAL A CA 1
ATOM 712 C C . VAL A 1 87 ? 2.859 6.139 9.616 1.00 93.75 87 VAL A C 1
ATOM 714 O O . VAL A 1 87 ? 3.742 6.276 8.774 1.00 93.75 87 VAL A O 1
ATOM 717 N N . SER A 1 88 ? 2.899 5.153 10.516 1.00 95.31 88 SER A N 1
ATOM 718 C CA . SER A 1 88 ? 3.964 4.144 10.540 1.00 95.31 88 SER A CA 1
ATOM 719 C C . SER A 1 88 ? 4.014 3.314 9.254 1.00 95.31 88 SER A C 1
ATOM 721 O O . SER A 1 88 ? 5.101 3.079 8.738 1.00 95.31 88 SER A O 1
ATOM 723 N N . CYS A 1 89 ? 2.869 2.912 8.695 1.00 95.56 89 CYS A N 1
ATOM 724 C CA . CYS A 1 89 ? 2.806 2.224 7.403 1.00 95.56 89 CYS A CA 1
ATOM 725 C C . CYS A 1 89 ? 3.360 3.092 6.270 1.00 95.56 89 CYS A C 1
ATOM 727 O O . CYS A 1 89 ? 4.029 2.566 5.386 1.00 95.56 89 CYS A O 1
ATOM 729 N N . LEU A 1 90 ? 3.111 4.406 6.302 1.00 94.88 90 LEU A N 1
ATOM 730 C CA . LEU A 1 90 ? 3.675 5.333 5.325 1.00 94.88 90 LEU A CA 1
ATOM 731 C C . LEU A 1 90 ? 5.195 5.445 5.471 1.00 94.88 90 LEU A C 1
ATOM 733 O O . LEU A 1 90 ? 5.891 5.311 4.476 1.00 94.88 90 LEU A O 1
ATOM 737 N N . LEU A 1 91 ? 5.703 5.613 6.697 1.00 94.81 91 LEU A N 1
ATOM 738 C CA . LEU A 1 91 ? 7.142 5.691 6.990 1.00 94.81 91 LEU A CA 1
ATOM 739 C C . LEU A 1 91 ? 7.903 4.411 6.622 1.00 94.81 91 LEU A C 1
ATOM 741 O O . LEU A 1 91 ? 9.058 4.478 6.227 1.00 94.81 91 LEU A O 1
ATOM 745 N N . LEU A 1 92 ? 7.275 3.241 6.755 1.00 95.69 92 LEU A N 1
ATOM 746 C CA . LEU A 1 92 ? 7.867 1.970 6.324 1.00 95.69 92 LEU A CA 1
ATOM 747 C C . LEU A 1 92 ? 7.899 1.812 4.798 1.00 95.69 92 LEU A C 1
ATOM 749 O O . LEU A 1 92 ? 8.617 0.951 4.297 1.00 95.69 92 LEU A O 1
ATOM 753 N N . ALA A 1 93 ? 7.087 2.582 4.074 1.00 93.94 93 ALA A N 1
ATOM 754 C CA . ALA A 1 93 ? 6.941 2.474 2.630 1.00 93.94 93 ALA A CA 1
ATOM 755 C C . ALA A 1 93 ? 7.744 3.520 1.837 1.00 93.94 93 ALA A C 1
ATOM 757 O O . ALA A 1 93 ? 7.788 3.418 0.609 1.00 93.94 93 ALA A O 1
ATOM 758 N N . THR A 1 94 ? 8.332 4.514 2.513 1.00 86.88 94 THR A N 1
ATOM 759 C CA . THR A 1 94 ? 9.260 5.514 1.949 1.00 86.88 94 THR A CA 1
ATOM 760 C C . THR A 1 94 ? 10.687 5.009 1.923 1.00 86.88 94 THR A C 1
ATOM 762 O O . THR A 1 94 ? 11.351 5.222 0.887 1.00 86.88 94 THR A O 1
#

Nearest PDB structures (foldseek):
  6sg4-assembly1_B  TM=7.898E-01  e=1.666E-01  Homo sapiens

Sequence (94 aa):
MMDEPWWEGRVASDVHCTLREKELKLPTFRAHSPLLKSRRFFVDILTLLSSHCQLCPAARHLAVYLLDHFMDRYNVTTSKQLYTVAVSCLLLAT

Foldseek 3Di:
DPPDPPCPDPVVVVVVVVVVVVVVVDDDLPPPAPCVVCLVVLLVVLVVVCVVVVHDPQLSVQLSVQLSVCRSPDHDPDPVVSNVSSVVSSVVSD

Mean predicted aligned error: 5.82 Å

pLDDT: mean 88.82, std 8.84, range [47.66, 96.88]

Organism: Homo sapiens (NCBI:txid9606)